Protein 4ES7 (pdb70)

Foldseek 3Di:
DQAAAPPDDPVLQFAKKKWFKKFKPPPVCLVCVQVFAIKMWGWDQDPDNQKIKIWIWGDDDHDIDIDIAIWGHDPDPQKTWGADPVQRKIKIKGFRDDPSQFKTKIKIWMDHPPDDIMIMITIITPDNDDDVVVVVVSLVVCVVVPTDSSRMDGHHDPDYDDPPDD

Sequence (166 aa):
NIQVQENFNISRIYGKWYNLAIGSTCPWLKKIMDRMTVSTLVLGEGATEAEISMTSTRWRKGVCEETSGAYEKTDTDGKFLYHKSKWNITMESYVVHTNYDEYAIFLTKKFSRHHGPTITAKLYGRAPQLRETLLQDFRVVAQGVGIPEDSIFTMADRGECVPGEQ

Secondary structure (DSSP, 8-state):
---PPTT--GGGS-EEEEEEEEEE--HHHHHHGGG-B-EEEEEEE-SSTTEEEEEEEEEETTEEEEEEEEEEE-SSTTEEEEEETTTTEEEEEEEEEE-SSSEEEEEEEEEESSS--EEEEEEEESSS---HHHHHHHHHHHHTTT--GGGEEEPBP-----TT--

CATH classification: 2.40.128.20

Organism: Homo sapiens (NCBI:txid9606)

Radius of gyration: 15.22 Å; Cα contacts (8 Å, |Δi|>4): 361; chains: 1; bounding box: 39×36×42 Å

GO terms:
  GO:0004867 serine-type endopeptidase inhibitor activity (F, IDA)
  GO:0035374 chondroitin sulfate binding (F, IDA)
  GO:0005515 protein binding (F, IPI)
  GO:0099617 matrix side of mitochondrial inner membrane (C, IDA)
  GO:0098633 collagen fibril binding (F, IDA)
  GO:0016209 antioxidant activity (F, IDA)
  GO:0034614 cellular response to reactive oxygen species (P, IDA)
  GO:0005576 extracellular region (C, IDA)
  GO:0016653 oxidoreductase activity, acting on NAD(P)H, heme protein as acceptor (F, IDA)
  GO:0042803 protein homodimerization activity (F, IDA)
  GO:0020027 hemoglobin metabolic process (P, IDA)
  GO:1903606 cytochrome c metabolic process (P, IDA)
  GO:0098869 cellular oxidant detoxification (P, IDA)
  GO:0019862 IgA binding (F, IDA)
  GO:0031965 nuclear membrane (C, EXP)
  GO:0005576 extracellular region (C, EXP)
  GO:0005783 endoplasmic reticulum (C, EXP)
  GO:0005886 plasma membrane (C, EXP)
  GO:0005576 extracellular region (C, TAS)
  GO:0031012 extracellular matrix (C, HDA)

B-factor: mean 40.31, std 14.82, range [15.56, 93.44]

Nearest PDB structures (foldseek):
  4es7-assembly1_A  TM=1.006E+00  e=1.007E-31  Homo sapiens
  3qkg-assembly1_A  TM=9.785E-01  e=3.125E-27  Homo sapiens
  4os3-assembly1_A  TM=9.439E-01  e=3.891E-15  Homo sapiens
  4os8-assembly1_A  TM=9.369E-01  e=9.721E-15  Homo sapiens
  4os0-assembly1_A  TM=9.470E-01  e=1.958E-14  Homo sapiens

Solvent-accessible surface area: 9599 Å² total; per-residue (Å²): 196,48,94,50,44,152,144,22,64,28,76,113,0,56,31,83,0,34,3,9,3,0,0,0,36,14,82,154,37,83,156,41,10,85,196,15,25,6,8,5,12,59,3,24,153,18,100,78,168,60,44,0,38,27,36,36,11,67,98,123,186,66,87,32,74,96,86,73,18,52,30,86,70,40,134,42,93,0,41,4,58,29,99,73,80,196,187,87,22,34,38,34,7,28,0,1,58,7,60,22,109,45,35,0,2,14,2,28,58,58,80,23,172,153,85,49,75,9,13,16,0,65,0,16,0,66,38,46,126,28,136,107,83,8,38,76,65,2,73,90,27,0,67,72,38,53,3,54,111,130,5,34,62,81,12,45,75,164,37,80,4,84,63,82,116,222

Structure (mmCIF, N/CA/C/O backbone):
data_4ES7
#
_entry.id   4ES7
#
_cell.length_a   36.437
_cell.length_b   36.437
_cell.length_c   112.667
_cell.angle_alpha   90.00
_cell.angle_beta   90.00
_cell.angle_gamma   90.00
#
_symmetry.space_group_name_H-M   'P 43'
#
loop_
_entity.id
_entity.type
_entity.pdbx_description
1 polymer 'Protein AMBP'
2 non-polymer DI(HYDROXYETHYL)ETHER
3 water water
#
loop_
_atom_site.group_PDB
_atom_site.id
_atom_site.type_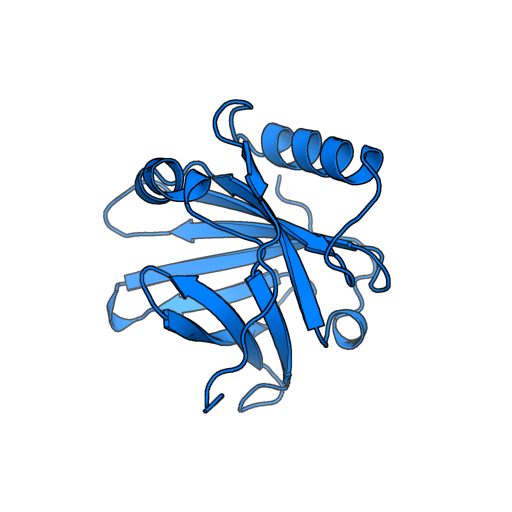symbol
_atom_site.label_atom_id
_atom_site.label_alt_id
_atom_site.label_comp_id
_atom_site.label_asym_id
_atom_site.label_entity_id
_atom_site.label_seq_id
_atom_site.pdbx_PDB_ins_code
_atom_site.Cartn_x
_atom_site.Cartn_y
_atom_site.Cartn_z
_atom_site.occupancy
_atom_site.B_iso_or_equiv
_atom_site.auth_seq_id
_atom_site.auth_comp_id
_atom_site.auth_asym_id
_atom_site.auth_atom_id
_atom_site.pdbx_PDB_model_num
ATOM 1 N N . ASN A 1 36 ? 22.051 -9.740 -26.702 1.00 72.98 2 ASN A N 1
ATOM 2 C CA . ASN A 1 36 ? 22.805 -10.926 -26.304 1.00 74.68 2 ASN A CA 1
ATOM 3 C C . ASN A 1 36 ? 22.733 -11.230 -24.801 1.00 74.19 2 ASN A C 1
ATOM 4 O O . ASN A 1 36 ? 23.730 -11.667 -24.219 1.00 73.19 2 ASN A O 1
ATOM 9 N N . ILE A 1 37 ? 21.572 -11.011 -24.179 1.00 70.40 3 ILE A N 1
ATOM 10 C CA . ILE A 1 37 ? 21.431 -11.194 -22.723 1.00 66.51 3 ILE A CA 1
ATOM 11 C C . ILE A 1 37 ? 21.802 -12.607 -22.267 1.00 68.67 3 ILE A C 1
ATOM 12 O O . ILE A 1 37 ? 21.238 -13.596 -22.740 1.00 69.42 3 ILE A O 1
ATOM 17 N N . GLN A 1 38 ? 22.742 -12.676 -21.327 1.00 66.48 4 GLN A N 1
ATOM 18 C CA . GLN A 1 38 ? 23.436 -13.915 -20.983 1.00 62.30 4 GLN A CA 1
ATOM 19 C C . GLN A 1 38 ? 23.120 -14.450 -19.574 1.00 53.03 4 GLN A C 1
ATOM 20 O O . GLN A 1 38 ? 23.501 -13.852 -18.572 1.00 48.74 4 GLN A O 1
ATOM 26 N N . VAL A 1 39 ? 22.422 -15.579 -19.497 1.00 56.27 5 VAL A N 1
ATOM 27 C CA . VAL A 1 39 ? 22.182 -16.212 -18.202 1.00 58.10 5 VAL A CA 1
ATOM 28 C C . VAL A 1 39 ? 23.519 -16.658 -17.631 1.00 58.41 5 VAL A C 1
ATOM 29 O O . VAL A 1 39 ? 24.381 -17.126 -18.371 1.00 59.24 5 VAL A O 1
ATOM 33 N N . GLN A 1 40 ? 23.710 -16.498 -16.324 1.00 54.63 6 GLN A N 1
ATOM 34 C CA . GLN A 1 40 ? 24.989 -16.865 -15.731 1.00 60.75 6 GLN A CA 1
ATOM 35 C C . GLN A 1 40 ? 25.196 -18.374 -15.758 1.00 57.32 6 GLN A C 1
ATOM 36 O O . GLN A 1 40 ? 24.281 -19.141 -15.463 1.00 52.86 6 GLN A O 1
ATOM 42 N N . GLU A 1 41 ? 26.406 -18.793 -16.110 1.00 66.29 7 GLU A N 1
ATOM 43 C CA . GLU A 1 41 ? 26.702 -20.213 -16.250 1.00 68.70 7 GLU A CA 1
ATOM 44 C C . GLU A 1 41 ? 26.707 -20.941 -14.909 1.00 68.12 7 GLU A C 1
ATOM 45 O O . GLU A 1 41 ? 27.032 -20.357 -13.869 1.00 62.70 7 GLU A O 1
ATOM 51 N N . ASN A 1 42 ? 26.341 -22.220 -14.954 1.00 72.47 8 ASN A N 1
ATOM 52 C CA . ASN A 1 42 ? 26.266 -23.066 -13.768 1.00 73.76 8 ASN A CA 1
ATOM 53 C C . ASN A 1 42 ? 25.402 -22.438 -12.681 1.00 68.87 8 ASN A C 1
ATOM 54 O O . ASN A 1 42 ? 25.743 -22.493 -11.495 1.00 63.77 8 ASN A O 1
ATOM 59 N N . PHE A 1 43 ? 24.291 -21.828 -13.090 1.00 65.67 9 PHE A N 1
ATOM 60 C CA . PHE A 1 43 ? 23.417 -21.145 -12.140 1.00 61.47 9 PHE A CA 1
ATOM 61 C C . PHE A 1 43 ? 22.692 -22.115 -11.208 1.00 60.14 9 PHE A C 1
ATOM 62 O O . PHE A 1 43 ? 22.014 -23.048 -11.650 1.00 62.03 9 PHE A O 1
ATOM 70 N N . ASN A 1 44 ? 22.850 -21.882 -9.912 1.00 58.23 10 ASN A N 1
ATOM 71 C CA . ASN A 1 44 ? 22.213 -22.703 -8.894 1.00 54.78 10 ASN A CA 1
ATOM 72 C C . ASN A 1 44 ? 21.069 -21.934 -8.243 1.00 48.21 10 ASN A C 1
ATOM 73 O O . ASN A 1 44 ? 21.273 -21.194 -7.281 1.00 40.45 10 ASN A O 1
ATOM 78 N N . ILE A 1 45 ? 19.864 -22.112 -8.769 1.00 53.91 11 ILE A N 1
ATOM 79 C CA . ILE A 1 45 ? 18.712 -21.357 -8.291 1.00 56.67 11 ILE A CA 1
ATOM 80 C C . ILE A 1 45 ? 18.431 -21.543 -6.799 1.00 58.94 11 ILE A C 1
ATOM 81 O O . ILE A 1 45 ? 17.982 -20.611 -6.128 1.00 60.51 11 ILE A O 1
ATOM 86 N N . SER A 1 46 ? 18.731 -22.725 -6.265 1.00 62.39 12 SER A N 1
ATOM 87 C CA . SER A 1 46 ? 18.505 -22.972 -4.839 1.00 53.87 12 SER A CA 1
ATOM 88 C C . SER A 1 46 ? 19.377 -22.080 -3.948 1.00 47.28 12 SER A C 1
ATOM 89 O O . SER A 1 46 ? 19.090 -21.891 -2.761 1.00 59.52 12 SER A O 1
ATOM 92 N N . ARG A 1 47 ? 20.434 -21.520 -4.526 1.00 34.80 13 ARG A N 1
ATOM 93 C CA . ARG A 1 47 ? 21.345 -20.659 -3.783 1.00 38.43 13 ARG A CA 1
ATOM 94 C C . ARG A 1 47 ? 20.982 -19.178 -3.909 1.00 41.24 13 ARG A C 1
ATOM 95 O O . ARG A 1 47 ? 21.628 -18.313 -3.310 1.00 34.84 13 ARG A O 1
ATOM 103 N N . ILE A 1 48 ? 19.955 -18.879 -4.692 1.00 39.20 14 ILE A N 1
ATOM 104 C CA . ILE A 1 48 ? 19.591 -17.485 -4.924 1.00 39.86 14 ILE A CA 1
ATOM 105 C C . ILE A 1 48 ? 18.478 -17.049 -3.976 1.00 39.38 14 ILE A C 1
ATOM 106 O O . ILE A 1 48 ? 18.150 -15.867 -3.879 1.00 39.22 14 ILE A O 1
ATOM 111 N N . TYR A 1 49 ? 17.909 -18.014 -3.258 1.00 35.94 15 TYR A N 1
ATOM 112 C CA . TYR A 1 49 ? 16.803 -17.735 -2.351 1.00 35.99 15 TYR A CA 1
ATOM 113 C C . TYR A 1 49 ? 17.225 -16.916 -1.136 1.00 35.63 15 TYR A C 1
ATOM 114 O O . TYR A 1 49 ? 18.413 -16.707 -0.875 1.00 35.30 15 TYR A O 1
ATOM 123 N N . GLY A 1 50 ? 16.241 -16.466 -0.375 1.00 31.90 16 GLY A N 1
ATOM 124 C CA . GLY A 1 50 ? 16.529 -15.671 0.798 1.00 35.75 16 GLY A CA 1
ATOM 125 C C . GLY A 1 50 ? 16.450 -14.183 0.525 1.00 35.59 16 GLY A C 1
ATOM 126 O O . GLY A 1 50 ? 15.889 -13.745 -0.493 1.00 32.56 16 GLY A O 1
ATOM 127 N N . LYS A 1 51 ? 17.044 -13.412 1.431 1.00 29.91 17 LYS A N 1
ATOM 128 C CA . LYS A 1 51 ? 16.870 -11.964 1.466 1.00 31.09 17 LYS A CA 1
ATOM 129 C C . LYS A 1 51 ? 17.982 -11.193 0.757 1.00 29.22 17 LYS A C 1
ATOM 130 O O . LYS A 1 51 ? 19.165 -11.493 0.905 1.00 33.27 17 LYS A O 1
ATOM 136 N N . TRP A 1 52 ? 17.577 -10.188 -0.010 1.00 25.24 18 TRP A N 1
ATOM 137 C CA . TRP A 1 52 ? 18.475 -9.365 -0.807 1.00 21.60 18 TRP A CA 1
ATOM 138 C C . TRP A 1 52 ? 18.065 -7.910 -0.617 1.00 25.94 18 TRP A C 1
ATOM 139 O 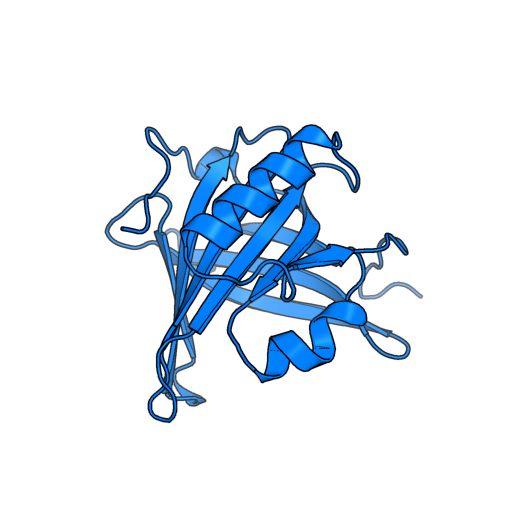O . TRP A 1 52 ? 16.905 -7.625 -0.327 1.00 23.45 18 TRP A O 1
ATOM 150 N N . TYR A 1 53 ? 19.003 -6.992 -0.811 1.00 23.47 19 TYR A N 1
ATOM 151 C CA . TYR A 1 53 ? 18.735 -5.560 -0.738 1.00 25.26 19 TYR A CA 1
ATOM 152 C C . TYR A 1 53 ? 19.034 -4.956 -2.087 1.00 24.44 19 TYR A C 1
ATOM 153 O O . TYR A 1 53 ? 20.127 -5.158 -2.619 1.00 22.07 19 TYR A O 1
ATOM 162 N N . ASN A 1 54 ? 18.094 -4.191 -2.631 1.00 22.08 20 ASN A N 1
ATOM 163 C CA . ASN A 1 54 ? 18.305 -3.529 -3.923 1.00 22.08 20 ASN A CA 1
ATOM 164 C C . ASN A 1 54 ? 19.067 -2.237 -3.696 1.00 24.66 20 ASN A C 1
ATOM 165 O O . ASN A 1 54 ? 18.578 -1.314 -3.032 1.00 24.69 20 ASN A O 1
ATOM 170 N N . LEU A 1 55 ? 20.263 -2.170 -4.267 1.00 23.46 21 LEU A N 1
ATOM 171 C CA . LEU A 1 55 ? 21.213 -1.092 -3.976 1.00 20.51 21 LEU A CA 1
ATOM 172 C C . LEU A 1 55 ? 21.423 -0.166 -5.152 1.00 20.60 21 LEU A C 1
ATOM 173 O O . LEU A 1 55 ? 21.910 0.961 -4.991 1.00 26.48 21 LEU A O 1
ATOM 178 N N . ALA A 1 56 ? 21.105 -0.649 -6.349 1.00 17.63 22 ALA A N 1
ATOM 179 C CA . ALA A 1 56 ? 21.212 0.193 -7.539 1.00 16.14 22 ALA A CA 1
ATOM 180 C C . ALA A 1 56 ? 20.249 -0.278 -8.619 1.00 21.92 22 ALA A C 1
ATOM 181 O O . ALA A 1 56 ? 19.852 -1.437 -8.644 1.00 22.89 22 ALA A O 1
ATOM 183 N N . ILE A 1 57 ? 19.891 0.625 -9.521 1.00 20.00 23 ILE A N 1
ATOM 184 C CA . ILE A 1 57 ? 18.951 0.284 -10.581 1.00 15.56 23 ILE A CA 1
ATOM 185 C C . ILE A 1 57 ? 19.269 1.130 -11.802 1.00 23.47 23 ILE A C 1
ATOM 186 O O . ILE A 1 57 ? 19.830 2.209 -11.680 1.00 29.57 23 ILE A O 1
ATOM 191 N N . GLY A 1 58 ? 18.954 0.628 -12.986 1.00 21.34 24 GLY A N 1
ATOM 192 C CA . GLY A 1 58 ? 18.956 1.464 -14.169 1.00 21.40 24 GLY A CA 1
ATOM 193 C C . GLY A 1 58 ? 17.859 0.969 -15.092 1.00 25.40 24 GLY A C 1
ATOM 194 O O . GLY A 1 58 ? 17.431 -0.181 -14.982 1.00 23.19 24 GLY A O 1
ATOM 195 N N . SER A 1 59 ? 17.396 1.810 -16.008 1.00 22.16 25 SER A N 1
ATOM 196 C CA . SER A 1 59 ? 16.309 1.363 -16.862 1.00 23.30 25 SER A CA 1
ATOM 197 C C . SER A 1 59 ? 16.166 2.220 -18.093 1.00 26.46 25 SER A C 1
ATOM 198 O O . SER A 1 59 ? 16.553 3.404 -18.096 1.00 22.21 25 SER A O 1
ATOM 201 N N . THR A 1 60 ? 15.607 1.614 -19.143 1.00 27.57 26 THR A N 1
ATOM 202 C CA . THR A 1 60 ? 15.177 2.366 -20.316 1.00 22.79 26 THR A CA 1
ATOM 203 C C . THR A 1 60 ? 13.669 2.615 -20.279 1.00 26.66 26 THR A C 1
ATOM 204 O O . THR A 1 60 ? 13.121 3.213 -21.203 1.00 28.38 26 THR A O 1
ATOM 208 N N . CYS A 1 61 ? 12.989 2.164 -19.225 1.00 21.74 27 CYS A N 1
ATOM 209 C CA . CYS A 1 61 ? 11.539 2.431 -19.106 1.00 17.07 27 CYS A CA 1
ATOM 210 C C . CYS A 1 61 ? 11.320 3.885 -18.710 1.00 28.70 27 CYS A C 1
ATOM 211 O O . CYS A 1 61 ? 11.797 4.316 -17.653 1.00 30.59 27 CYS A O 1
ATOM 214 N N . PRO A 1 62 ? 10.628 4.660 -19.570 1.00 38.30 28 PRO A N 1
ATOM 215 C CA . PRO A 1 62 ? 10.440 6.113 -19.376 1.00 38.72 28 PRO A CA 1
ATOM 216 C C . PRO A 1 62 ? 9.932 6.487 -17.971 1.00 36.62 28 PRO A C 1
ATOM 217 O O . PRO A 1 62 ? 10.444 7.424 -17.309 1.00 34.18 28 PRO A O 1
ATOM 221 N N . TRP A 1 63 ? 8.940 5.730 -17.509 1.00 32.60 29 TRP A N 1
ATOM 222 C CA . TRP A 1 63 ? 8.354 5.957 -16.193 1.00 28.61 29 TRP A CA 1
ATOM 223 C C . TRP A 1 63 ? 9.375 5.725 -15.081 1.00 30.84 29 TRP A C 1
ATOM 224 O O . TRP A 1 63 ? 9.600 6.586 -14.204 1.00 33.80 29 TRP A O 1
ATOM 235 N N . LEU A 1 64 ? 10.001 4.555 -15.128 1.00 34.91 30 LEU A N 1
ATOM 236 C CA . LEU A 1 64 ? 11.048 4.211 -14.178 1.00 30.62 30 LEU A CA 1
ATOM 237 C C . LEU A 1 64 ? 12.124 5.274 -14.174 1.00 28.38 30 LEU A C 1
ATOM 238 O O . LEU A 1 64 ? 12.622 5.650 -13.111 1.00 36.92 30 LEU A O 1
ATOM 243 N N . LYS A 1 65 ? 12.476 5.764 -15.361 1.00 26.89 31 LYS A N 1
ATOM 244 C CA . LYS A 1 65 ? 13.466 6.830 -15.481 1.00 38.08 31 LYS A CA 1
ATOM 245 C C . LYS A 1 65 ? 13.033 8.020 -14.646 1.00 42.63 31 LYS A C 1
ATOM 246 O O . LYS A 1 65 ? 13.857 8.671 -13.997 1.00 43.46 31 LYS A O 1
ATOM 252 N N . LYS A 1 66 ? 11.737 8.313 -14.670 1.00 32.49 32 LYS A N 1
ATOM 253 C CA . LYS A 1 66 ? 11.261 9.474 -13.914 1.00 36.20 32 LYS A CA 1
ATOM 254 C C . LYS A 1 66 ? 11.168 9.268 -12.400 1.00 37.03 32 LYS A C 1
ATOM 255 O O . LYS A 1 66 ? 11.215 10.239 -11.649 1.00 34.97 32 LYS A O 1
ATOM 261 N N . ILE A 1 67 ? 11.020 8.029 -11.935 1.00 27.68 33 ILE A N 1
ATOM 262 C CA . ILE A 1 67 ? 10.878 7.850 -10.477 1.00 29.67 33 ILE A CA 1
ATOM 263 C C . ILE A 1 67 ? 12.059 7.239 -9.749 1.00 34.83 33 ILE A C 1
ATOM 264 O O . ILE A 1 67 ? 12.055 7.192 -8.519 1.00 38.58 33 ILE A O 1
ATOM 269 N N . MET A 1 68 ? 13.061 6.778 -10.494 1.00 33.37 34 MET A N 1
ATOM 270 C CA . MET A 1 68 ? 14.161 6.008 -9.917 1.00 36.68 34 MET A CA 1
ATOM 271 C C . MET A 1 68 ? 14.862 6.729 -8.766 1.00 35.30 34 MET A C 1
ATOM 272 O O . MET A 1 68 ? 15.309 6.104 -7.808 1.00 33.17 34 MET A O 1
ATOM 277 N N . ASP A 1 69 ? 14.947 8.048 -8.865 1.00 34.49 35 ASP A N 1
ATOM 278 C CA . ASP A 1 69 ? 15.649 8.853 -7.872 1.00 38.46 35 ASP A CA 1
ATOM 279 C C . ASP A 1 69 ? 14.931 8.907 -6.522 1.00 38.88 35 ASP A C 1
ATOM 280 O O . ASP A 1 69 ? 15.499 9.350 -5.526 1.00 43.39 35 ASP A O 1
ATOM 285 N N . ARG A 1 70 ? 13.681 8.465 -6.493 1.00 39.01 36 ARG A N 1
ATOM 286 C CA . ARG A 1 70 ? 12.911 8.439 -5.257 1.00 43.15 36 ARG A CA 1
ATOM 287 C C . ARG A 1 70 ? 13.081 7.111 -4.549 1.00 43.69 36 ARG A C 1
ATOM 288 O O . ARG A 1 70 ? 12.698 6.963 -3.394 1.00 44.76 36 ARG A O 1
ATOM 296 N N . MET A 1 71 ? 13.638 6.133 -5.246 1.00 40.51 37 MET A N 1
ATOM 297 C CA . MET A 1 71 ? 13.743 4.802 -4.670 1.00 42.35 37 MET A CA 1
ATOM 298 C C . MET A 1 71 ? 14.862 4.756 -3.635 1.00 36.51 37 MET A C 1
ATOM 299 O O . MET A 1 71 ? 15.941 5.318 -3.836 1.00 35.28 37 MET A O 1
ATOM 304 N N . THR A 1 72 ? 14.589 4.100 -2.514 1.00 32.38 38 THR A N 1
ATOM 305 C CA . THR A 1 72 ? 15.602 3.900 -1.488 1.00 26.86 38 THR A CA 1
ATOM 306 C C . THR A 1 72 ? 15.832 2.402 -1.415 1.00 26.69 38 THR A C 1
ATOM 307 O O . THR A 1 72 ? 15.078 1.644 -2.031 1.00 23.78 38 THR A O 1
ATOM 311 N N . VAL A 1 73 ? 16.881 1.979 -0.707 1.00 23.53 39 VAL A N 1
ATOM 312 C CA . VAL A 1 73 ? 17.223 0.564 -0.639 1.00 24.82 39 VAL A CA 1
ATOM 313 C C . VAL A 1 73 ? 15.987 -0.184 -0.159 1.00 30.35 39 VAL A C 1
AT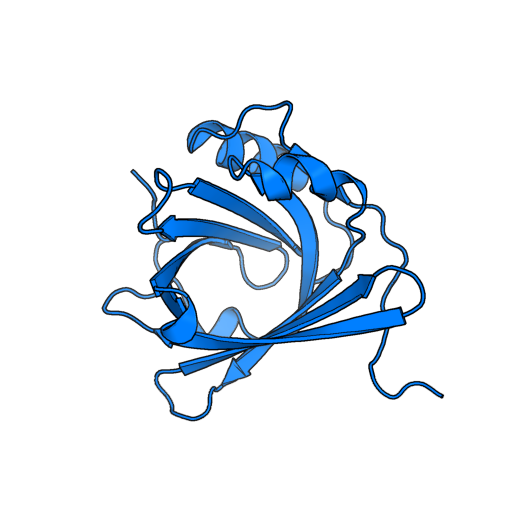OM 314 O O . VAL A 1 73 ? 15.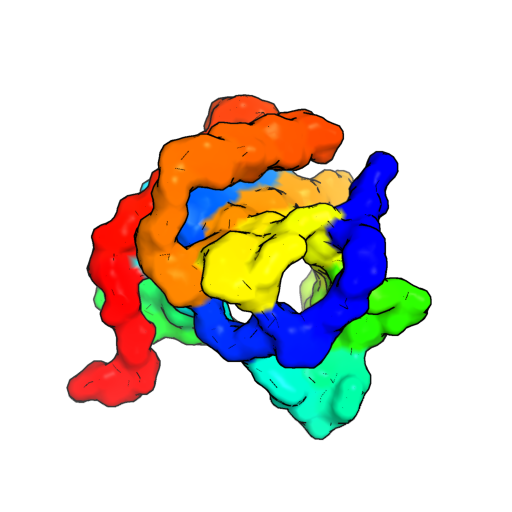386 0.164 0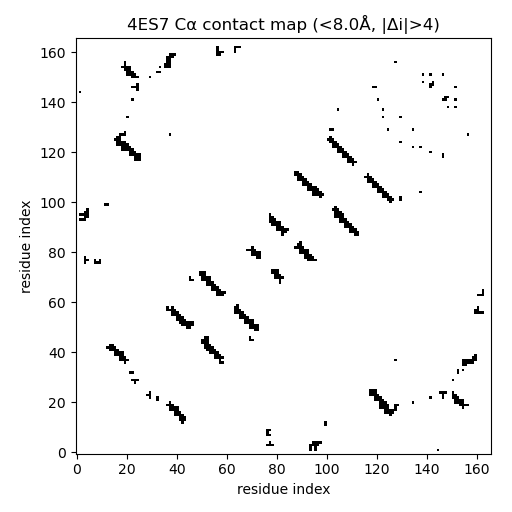.864 1.00 24.66 39 VAL A O 1
ATOM 318 N N . SER A 1 74 ? 15.587 -1.177 -0.940 1.00 25.51 40 SER A N 1
ATOM 319 C CA . SER A 1 74 ? 14.389 -1.945 -0.661 1.00 25.81 40 SER A CA 1
ATOM 320 C C . SER A 1 74 ? 14.809 -3.378 -0.412 1.00 30.78 40 SER A C 1
ATOM 321 O O . SER A 1 74 ? 15.936 -3.787 -0.751 1.00 21.36 40 SER A O 1
ATOM 324 N N . THR A 1 75 ? 13.928 -4.152 0.207 1.00 24.45 41 THR A N 1
ATOM 325 C CA . THR A 1 75 ? 14.274 -5.541 0.464 1.00 30.85 41 THR A CA 1
ATOM 326 C C . THR A 1 75 ? 13.488 -6.457 -0.465 1.00 31.55 41 THR A C 1
ATOM 327 O O . THR A 1 75 ? 12.346 -6.182 -0.811 1.00 39.47 41 THR A O 1
ATOM 331 N N . LEU A 1 76 ? 14.122 -7.536 -0.891 1.00 24.63 42 LEU A N 1
ATOM 332 C CA . LEU A 1 76 ? 13.481 -8.534 -1.731 1.00 26.46 42 LEU A CA 1
ATOM 333 C C . LEU A 1 76 ? 13.710 -9.874 -1.056 1.00 31.50 42 LEU A C 1
ATOM 334 O O . LEU A 1 76 ? 14.795 -10.140 -0.551 1.00 31.27 42 LEU A O 1
ATOM 339 N N . VAL A 1 77 ? 12.684 -10.707 -1.007 1.00 29.38 43 VAL A N 1
ATOM 340 C CA . VAL A 1 77 ? 12.824 -12.048 -0.458 1.00 32.65 43 VAL A CA 1
ATOM 341 C C . VAL A 1 77 ? 12.313 -13.003 -1.523 1.00 34.40 43 VAL A C 1
ATOM 342 O O . VAL A 1 77 ? 11.194 -12.831 -2.028 1.00 31.92 43 VAL A O 1
ATOM 346 N N . LEU A 1 78 ? 13.150 -13.978 -1.888 1.00 27.35 44 LEU A N 1
ATOM 347 C CA . LEU A 1 78 ? 12.797 -15.006 -2.868 1.00 26.90 44 LEU A CA 1
ATOM 348 C C . LEU A 1 78 ? 12.551 -16.306 -2.131 1.00 35.29 44 LEU A C 1
ATOM 349 O O . LEU A 1 78 ? 13.345 -16.688 -1.273 1.00 30.65 44 LEU A O 1
ATOM 354 N N . GLY A 1 79 ? 11.472 -16.999 -2.467 1.00 38.94 45 GLY A N 1
ATOM 355 C CA . GLY A 1 79 ? 11.178 -18.247 -1.787 1.00 43.13 45 GLY A CA 1
ATOM 356 C C . GLY A 1 79 ? 10.453 -19.193 -2.713 1.00 39.21 45 GLY A C 1
ATOM 357 O O . GLY A 1 79 ? 10.246 -18.876 -3.877 1.00 31.71 45 GLY A O 1
ATOM 358 N N . GLU A 1 80 ? 10.055 -20.349 -2.199 1.00 43.62 46 GLU A N 1
ATOM 359 C CA . GLU A 1 80 ? 9.310 -21.306 -3.002 1.00 50.65 46 GLU A CA 1
ATOM 360 C C . GLU A 1 80 ? 7.925 -20.763 -3.286 1.00 45.01 46 GLU A C 1
ATOM 361 O O . GLU A 1 80 ? 7.295 -20.170 -2.410 1.00 43.63 46 GLU A O 1
ATOM 367 N N . GLY A 1 81 ? 7.445 -20.976 -4.507 1.00 39.00 47 GLY A N 1
ATOM 368 C CA . GLY A 1 81 ? 6.137 -20.478 -4.894 1.00 37.00 47 GLY A CA 1
ATOM 369 C C . GLY A 1 81 ? 4.999 -21.407 -4.524 1.00 44.07 47 GLY A C 1
ATOM 370 O O . GLY A 1 81 ? 5.193 -22.383 -3.796 1.00 45.23 47 GLY A O 1
ATOM 371 N N . ALA A 1 82 ? 3.813 -21.094 -5.041 1.00 50.67 48 ALA A N 1
ATOM 372 C CA . ALA A 1 82 ? 2.614 -21.900 -4.847 1.00 55.97 48 ALA A CA 1
ATOM 373 C C . ALA A 1 82 ? 2.855 -23.330 -5.306 1.00 53.86 48 ALA A C 1
ATOM 374 O O . ALA A 1 82 ? 2.478 -24.288 -4.629 1.00 54.26 48 ALA A O 1
ATOM 376 N N . THR A 1 83 ? 3.474 -23.464 -6.472 1.00 45.64 49 THR A N 1
ATOM 377 C CA . THR A 1 83 ? 3.920 -24.760 -6.947 1.00 47.45 49 THR A CA 1
ATOM 378 C C . THR A 1 83 ? 5.437 -24.782 -6.950 1.00 42.62 49 THR A C 1
ATOM 379 O O . THR A 1 83 ? 6.094 -23.755 -6.709 1.00 30.70 49 THR A O 1
ATOM 383 N N . GLU A 1 84 ? 5.988 -25.954 -7.246 1.00 37.52 50 GLU A N 1
ATOM 384 C CA . GLU A 1 84 ? 7.432 -26.145 -7.291 1.00 39.80 50 GLU A CA 1
ATOM 385 C C . GLU A 1 84 ? 8.075 -25.520 -8.528 1.00 31.52 50 GLU A C 1
ATOM 386 O O . GLU A 1 84 ? 9.297 -25.520 -8.667 1.00 32.54 50 GLU A O 1
ATOM 392 N N . ALA A 1 85 ? 7.256 -24.998 -9.436 1.00 35.30 51 ALA A N 1
ATOM 393 C CA . ALA A 1 85 ? 7.769 -24.379 -10.657 1.00 32.42 51 ALA A CA 1
ATOM 394 C C . ALA A 1 85 ? 7.623 -22.862 -10.583 1.00 33.58 51 ALA A C 1
ATOM 395 O O . ALA A 1 85 ? 7.921 -22.145 -11.546 1.00 35.71 51 ALA A O 1
ATOM 397 N N . GLU A 1 86 ? 7.156 -22.379 -9.437 1.00 29.64 52 GLU A N 1
ATOM 398 C CA . GLU A 1 86 ? 7.037 -20.938 -9.211 1.00 37.22 52 GLU A CA 1
ATOM 399 C C . GLU A 1 86 ? 8.030 -20.469 -8.170 1.00 34.93 52 GLU A C 1
ATOM 400 O O . GLU A 1 86 ? 8.439 -21.236 -7.303 1.00 32.97 52 GLU A O 1
ATOM 406 N N . ILE A 1 87 ? 8.422 -19.205 -8.277 1.00 31.90 53 ILE A N 1
ATOM 407 C CA . ILE A 1 87 ? 9.217 -18.541 -7.262 1.00 34.80 53 ILE A CA 1
ATOM 408 C C . ILE A 1 87 ? 8.405 -17.402 -6.690 1.00 31.85 53 ILE A C 1
ATOM 409 O O . ILE A 1 87 ? 7.913 -16.553 -7.430 1.00 32.37 53 ILE A O 1
ATOM 414 N N . SER A 1 88 ? 8.277 -17.379 -5.369 1.00 36.14 54 SER A N 1
ATOM 415 C CA . SER A 1 88 ? 7.595 -16.294 -4.693 1.00 39.69 54 SER A CA 1
ATOM 416 C C . SER A 1 88 ? 8.558 -15.125 -4.543 1.00 35.90 54 SER A C 1
ATOM 417 O O . SER A 1 88 ? 9.656 -15.299 -4.009 1.00 29.28 54 SER A O 1
ATOM 420 N N . MET A 1 89 ? 8.152 -13.954 -5.033 1.00 43.10 55 MET A N 1
ATOM 421 C CA . MET A 1 89 ? 8.934 -12.713 -4.911 1.00 39.37 55 MET A CA 1
ATOM 422 C C . MET A 1 89 ? 8.202 -11.729 -3.998 1.00 42.68 55 MET A C 1
ATOM 423 O O . MET A 1 89 ? 7.038 -11.405 -4.236 1.00 34.07 55 MET A O 1
ATOM 428 N N . THR A 1 90 ? 8.873 -11.253 -2.953 1.00 46.69 56 THR A N 1
ATOM 429 C CA . THR A 1 90 ? 8.272 -10.232 -2.095 1.00 40.43 56 THR A CA 1
ATOM 430 C C . THR A 1 90 ? 9.212 -9.039 -1.908 1.00 37.37 56 THR A C 1
ATOM 431 O O . THR A 1 90 ? 10.313 -9.191 -1.408 1.00 32.22 56 THR A O 1
ATOM 435 N N . SER A 1 91 ? 8.769 -7.852 -2.313 1.00 31.68 57 SER A N 1
ATOM 436 C CA . SER A 1 91 ? 9.576 -6.641 -2.219 1.00 31.42 57 SER A CA 1
ATOM 437 C C . SER A 1 91 ? 8.94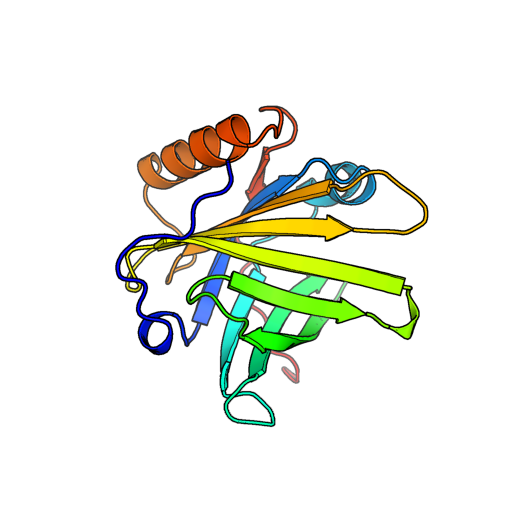5 -5.630 -1.269 1.00 33.22 57 SER A C 1
ATOM 438 O O . SER A 1 91 ? 7.750 -5.380 -1.319 1.00 27.29 57 SER A O 1
ATOM 441 N N . THR A 1 92 ? 9.766 -5.019 -0.434 1.00 22.07 58 THR A N 1
ATOM 442 C CA . THR A 1 92 ? 9.299 -4.120 0.605 1.00 28.18 58 THR A CA 1
ATOM 443 C C . THR A 1 92 ? 10.102 -2.828 0.520 1.00 36.36 58 THR A C 1
ATOM 444 O O . THR A 1 92 ? 11.346 -2.841 0.529 1.00 30.05 58 THR A O 1
ATOM 448 N N . ARG A 1 93 ? 9.401 -1.708 0.437 1.00 29.45 59 ARG A N 1
ATOM 449 C CA . ARG A 1 93 ? 10.098 -0.429 0.394 1.00 40.85 59 ARG A CA 1
ATOM 450 C C . ARG A 1 93 ? 9.265 0.690 0.979 1.00 43.80 59 ARG A C 1
ATOM 451 O O . ARG A 1 93 ? 8.047 0.592 1.051 1.00 44.11 59 ARG A O 1
ATOM 459 N N . TRP A 1 94 ? 9.925 1.753 1.415 1.00 50.72 60 TRP A N 1
ATOM 460 C CA . TRP A 1 94 ? 9.202 2.963 1.765 1.00 59.13 60 TRP A CA 1
ATOM 461 C C . TRP A 1 94 ? 8.688 3.602 0.490 1.00 65.38 60 TRP A C 1
ATOM 462 O O . TRP A 1 94 ? 9.427 3.747 -0.486 1.00 66.48 60 TRP A O 1
ATOM 473 N N . ARG A 1 95 ? 7.409 3.955 0.492 1.00 64.91 61 ARG A N 1
ATOM 474 C CA . ARG A 1 95 ? 6.849 4.783 -0.563 1.00 61.76 61 ARG A CA 1
ATOM 475 C C . ARG A 1 95 ? 5.864 5.728 0.097 1.00 58.45 61 ARG A C 1
ATOM 476 O O . ARG A 1 95 ? 5.020 5.304 0.905 1.00 53.65 61 ARG A O 1
ATOM 484 N N . LYS A 1 96 ? 6.005 7.011 -0.230 1.00 66.17 62 LYS A N 1
ATOM 485 C CA . LYS A 1 96 ? 5.304 8.084 0.468 1.00 66.94 62 LYS A CA 1
ATOM 486 C C . LYS A 1 96 ? 5.484 7.924 1.978 1.00 62.05 62 LYS A C 1
ATOM 487 O O . LYS A 1 96 ? 6.609 7.834 2.473 1.00 55.37 62 LYS A O 1
ATOM 493 N N . GLY A 1 97 ? 4.381 7.854 2.708 1.00 65.60 63 GLY A N 1
ATOM 494 C CA . GLY A 1 97 ? 4.462 7.691 4.145 1.00 68.08 63 GLY A CA 1
ATOM 495 C C . GLY A 1 97 ? 4.796 6.291 4.634 1.00 68.28 63 GLY A C 1
ATOM 496 O O . GLY A 1 97 ? 5.335 6.140 5.732 1.00 69.25 63 GLY A O 1
ATOM 497 N N . VAL A 1 98 ? 4.499 5.265 3.834 1.00 62.66 64 VAL A N 1
ATOM 498 C CA . VAL A 1 98 ? 4.387 3.915 4.407 1.00 54.11 64 VAL A CA 1
ATOM 499 C C . VAL A 1 98 ? 5.311 2.811 3.863 1.00 39.81 64 VAL A C 1
ATOM 500 O O . VAL A 1 98 ? 5.984 2.976 2.843 1.00 44.38 64 VAL A O 1
ATOM 504 N N . CYS A 1 99 ? 5.318 1.687 4.578 1.00 32.25 65 CYS A N 1
ATOM 505 C CA . CYS A 1 99 ? 6.005 0.464 4.152 1.00 35.62 65 CYS A CA 1
ATOM 506 C C . CYS A 1 99 ? 5.107 -0.287 3.176 1.00 28.16 65 CYS A C 1
ATOM 507 O O . CYS A 1 99 ? 4.088 -0.851 3.559 1.00 31.05 65 CYS A O 1
ATOM 510 N N . GLU A 1 100 ? 5.484 -0.252 1.909 1.00 26.67 66 GLU A N 1
ATOM 511 C CA . GLU A 1 100 ? 4.729 -0.873 0.836 1.00 39.10 66 GLU A CA 1
ATOM 512 C C . GLU A 1 100 ? 5.335 -2.217 0.468 1.00 38.17 66 GLU A C 1
ATOM 513 O O . GLU A 1 100 ? 6.532 -2.322 0.155 1.00 35.98 66 GLU A O 1
ATOM 519 N N . GLU A 1 101 ? 4.495 -3.242 0.495 1.00 32.39 67 GLU A N 1
ATOM 520 C CA . GLU A 1 101 ? 4.894 -4.562 0.038 1.00 32.92 67 GLU A CA 1
ATOM 521 C C . GLU A 1 101 ? 4.264 -4.893 -1.309 1.00 37.79 67 GLU A C 1
ATOM 522 O O . GLU A 1 101 ? 3.057 -4.747 -1.502 1.00 32.15 67 GLU 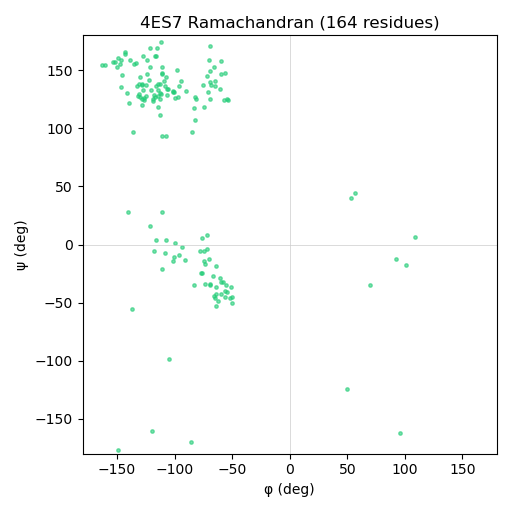A O 1
ATOM 528 N N . THR A 1 102 ? 5.102 -5.316 -2.246 1.00 35.88 68 THR A N 1
ATOM 529 C CA . THR A 1 102 ? 4.655 -5.811 -3.531 1.00 36.71 68 THR A CA 1
ATOM 530 C C . THR A 1 102 ? 5.000 -7.286 -3.560 1.00 34.15 68 THR A C 1
ATOM 531 O O . THR A 1 102 ? 6.064 -7.694 -3.111 1.00 37.06 68 THR A O 1
ATOM 535 N N . SER A 1 103 ? 4.096 -8.096 -4.075 1.00 33.12 69 SER A N 1
ATOM 536 C CA . SER A 1 103 ? 4.289 -9.531 -4.067 1.00 39.13 69 SER A CA 1
ATOM 537 C C . SER A 1 103 ? 3.958 -10.019 -5.462 1.00 37.52 69 SER A C 1
ATOM 538 O O . SER A 1 103 ? 2.982 -9.564 -6.052 1.00 34.28 69 SER A O 1
ATOM 541 N N . GLY A 1 104 ? 4.774 -10.921 -5.998 1.00 33.38 70 GLY A N 1
ATOM 542 C CA . GLY A 1 104 ? 4.457 -11.573 -7.256 1.00 34.69 70 GLY A CA 1
ATOM 543 C C . GLY A 1 104 ? 4.887 -13.033 -7.287 1.00 39.63 70 GLY A C 1
ATOM 544 O O . GLY A 1 104 ? 5.662 -13.484 -6.439 1.00 38.98 70 GLY A O 1
ATOM 545 N N . ALA A 1 105 ? 4.368 -13.770 -8.265 1.00 42.96 71 ALA A N 1
ATOM 546 C CA . ALA A 1 105 ? 4.796 -15.139 -8.525 1.00 43.28 71 ALA A CA 1
ATOM 547 C C . ALA A 1 105 ? 5.480 -15.197 -9.882 1.00 39.45 71 ALA A C 1
ATOM 548 O O . ALA A 1 105 ? 4.872 -14.893 -10.909 1.00 45.18 71 ALA A O 1
ATOM 550 N N . TYR A 1 106 ? 6.750 -15.579 -9.885 1.00 29.99 72 TYR A N 1
ATOM 551 C CA . TYR A 1 106 ? 7.487 -15.712 -11.137 1.00 28.14 72 TYR A CA 1
ATOM 552 C C . TYR A 1 106 ? 7.490 -17.177 -11.540 1.00 30.48 72 TYR A C 1
ATOM 553 O O . TYR A 1 106 ? 7.421 -18.059 -10.695 1.00 29.51 72 TYR A O 1
ATOM 562 N N . GLU A 1 107 ? 7.545 -17.443 -12.835 1.00 28.56 73 GLU A N 1
ATOM 563 C CA . GLU A 1 107 ? 7.553 -18.820 -13.292 1.00 30.03 73 GLU A CA 1
ATOM 564 C C . GLU A 1 107 ? 8.942 -19.180 -13.772 1.00 34.47 73 GLU A C 1
ATOM 565 O O . GLU A 1 107 ? 9.586 -18.402 -14.478 1.00 31.28 73 GLU A O 1
ATOM 571 N N . LYS A 1 108 ? 9.423 -20.345 -13.353 1.00 33.17 74 LYS A N 1
ATOM 572 C CA . LYS A 1 108 ? 10.646 -20.883 -13.925 1.00 37.17 74 LYS A CA 1
ATOM 573 C C . LYS A 1 108 ? 10.359 -21.194 -15.382 1.00 35.00 74 LYS A C 1
ATOM 574 O O . LYS A 1 108 ? 9.212 -21.442 -15.748 1.00 35.28 74 LYS A O 1
ATOM 580 N N . THR A 1 109 ? 11.387 -21.153 -16.219 1.00 36.68 75 THR A N 1
ATOM 581 C CA . THR A 1 109 ? 11.212 -21.440 -17.638 1.00 41.02 75 THR A CA 1
ATOM 582 C C . THR A 1 109 ? 12.060 -22.630 -18.051 1.00 47.86 75 THR A C 1
ATOM 583 O O . THR A 1 109 ? 12.503 -23.411 -17.208 1.00 50.75 75 THR A O 1
ATOM 587 N N . ASP A 1 110 ? 12.295 -22.739 -19.356 1.00 56.88 76 ASP A N 1
ATOM 588 C CA . ASP A 1 110 ? 13.125 -23.795 -19.933 1.00 66.73 76 ASP A CA 1
ATOM 589 C C . ASP A 1 110 ? 14.616 -23.530 -19.717 1.00 61.46 76 ASP A C 1
ATOM 590 O O . ASP A 1 110 ? 15.464 -24.267 -20.224 1.00 64.92 76 ASP A O 1
ATOM 595 N N . THR A 1 111 ? 14.922 -22.476 -18.965 1.00 51.03 77 THR A N 1
ATOM 596 C CA . THR A 1 111 ? 16.297 -22.039 -18.747 1.00 51.46 77 THR A CA 1
ATOM 597 C C . THR A 1 111 ? 16.506 -21.620 -17.300 1.00 51.16 77 THR A C 1
ATOM 598 O O . THR A 1 111 ? 15.814 -20.729 -16.797 1.00 49.22 77 THR A O 1
ATOM 602 N N . ASP A 1 112 ? 17.452 -22.264 -16.621 1.00 45.75 78 ASP A N 1
ATOM 603 C CA . ASP A 1 112 ? 17.772 -21.867 -15.256 1.00 50.13 78 ASP A CA 1
ATOM 604 C C . ASP A 1 112 ? 18.354 -20.459 -15.265 1.00 36.12 78 ASP A C 1
ATOM 605 O O . ASP A 1 112 ? 19.175 -20.116 -16.112 1.00 39.13 78 ASP A O 1
ATOM 610 N N . GLY A 1 113 ? 17.910 -19.640 -14.329 1.00 39.30 79 GLY A N 1
ATOM 611 C CA . GLY A 1 113 ? 18.340 -18.261 -14.310 1.00 40.25 79 GLY A CA 1
ATOM 612 C C . GLY A 1 113 ? 17.422 -17.320 -15.071 1.00 39.44 79 GLY A C 1
ATOM 613 O O . GLY A 1 113 ? 17.564 -16.108 -14.934 1.00 37.04 79 GLY A O 1
ATOM 614 N N . LYS A 1 114 ? 16.495 -17.860 -15.869 1.00 34.22 80 LYS A N 1
ATOM 615 C CA . LYS A 1 114 ? 15.498 -17.024 -16.552 1.00 31.08 80 LYS A CA 1
ATOM 616 C C . LYS A 1 114 ? 14.105 -17.287 -15.993 1.00 36.73 80 LYS A C 1
ATOM 617 O O . LYS A 1 114 ? 13.671 -18.444 -15.905 1.00 35.07 80 LYS A O 1
ATOM 623 N N . PHE A 1 115 ? 13.402 -16.217 -15.624 1.00 25.18 81 PHE A N 1
ATOM 624 C CA . PHE A 1 115 ? 12.103 -16.344 -14.959 1.00 24.83 81 PHE A CA 1
ATOM 625 C C . PHE A 1 115 ? 11.076 -15.469 -15.649 1.00 29.21 81 PHE A C 1
ATOM 626 O O . PHE A 1 115 ? 11.390 -14.373 -16.082 1.00 28.89 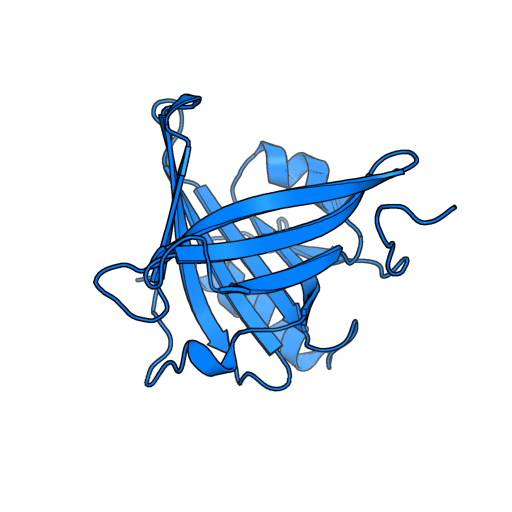81 PHE A O 1
ATOM 634 N N . LEU A 1 116 ? 9.843 -15.948 -15.717 1.00 20.91 82 LEU A N 1
ATOM 635 C CA . LEU A 1 116 ? 8.783 -15.242 -16.421 1.00 22.87 82 LEU A CA 1
ATOM 636 C C . LEU A 1 116 ? 7.793 -14.679 -15.427 1.00 26.95 82 LEU A C 1
ATOM 637 O O . LEU A 1 116 ? 7.455 -15.337 -14.434 1.00 26.70 82 LEU A O 1
ATOM 642 N N . TYR A 1 117 ? 7.320 -13.472 -15.702 1.00 25.83 83 TYR A N 1
ATOM 643 C CA . TYR A 1 117 ? 6.363 -12.784 -14.853 1.00 27.10 83 TYR A CA 1
ATOM 644 C C . TYR A 1 117 ? 5.294 -12.170 -15.761 1.00 31.55 83 TYR A C 1
ATOM 645 O O . TYR A 1 117 ? 5.489 -11.104 -16.339 1.00 24.32 83 TYR A O 1
ATOM 654 N N . HIS A 1 118 ? 4.177 -12.867 -15.910 1.00 29.38 84 HIS A N 1
ATOM 655 C CA . HIS A 1 118 ? 3.140 -12.438 -16.839 1.00 38.17 84 HIS A CA 1
ATOM 656 C C . HIS A 1 118 ? 2.023 -11.735 -16.070 1.00 36.68 84 HIS A C 1
ATOM 657 O O . HIS A 1 118 ? 1.550 -12.231 -15.048 1.00 36.44 84 HIS A O 1
ATOM 664 N N . LYS A 1 119 ? 1.627 -10.563 -16.551 1.00 28.86 85 LYS A N 1
ATOM 665 C CA . LYS A 1 119 ? 0.487 -9.828 -15.996 1.00 29.04 85 LYS A CA 1
ATOM 666 C C . LYS A 1 119 ? -0.610 -9.850 -17.037 1.00 29.74 85 LYS A C 1
ATOM 667 O O . LYS A 1 119 ? -0.653 -8.996 -17.948 1.00 30.02 85 LYS A O 1
ATOM 673 N N . SER A 1 120 ? -1.492 -10.837 -16.913 1.00 27.69 86 SER A N 1
ATOM 674 C CA . SER A 1 120 ? -2.474 -11.106 -17.948 1.00 33.59 86 SER A CA 1
ATOM 675 C C . SER A 1 120 ? -3.524 -10.004 -18.036 1.00 38.00 86 SER A C 1
ATOM 676 O O . SER A 1 120 ? -4.006 -9.696 -19.132 1.00 40.47 86 SER A O 1
ATOM 679 N N . LYS A 1 121 ? -3.873 -9.420 -16.887 1.00 32.16 87 LYS A N 1
ATOM 680 C CA . LYS A 1 121 ? -4.810 -8.293 -16.843 1.00 41.16 87 LYS A CA 1
ATOM 681 C C . LYS A 1 121 ? -4.276 -7.101 -17.629 1.00 40.18 87 LYS A C 1
ATOM 682 O O . LYS A 1 121 ? -5.044 -6.298 -18.153 1.00 32.70 87 LYS A O 1
ATOM 688 N N . TRP A 1 122 ? -2.952 -6.998 -17.702 1.00 34.61 88 TRP A N 1
ATOM 689 C CA . TRP A 1 122 ? -2.315 -5.866 -18.350 1.00 34.04 88 TRP A CA 1
ATOM 690 C C . TRP A 1 122 ? -1.826 -6.180 -19.764 1.00 31.86 88 TRP A C 1
ATOM 691 O O . TRP A 1 122 ? -1.459 -5.272 -20.500 1.00 31.81 88 TRP A O 1
ATOM 702 N N . ASN A 1 123 ? -1.828 -7.458 -20.140 1.00 36.39 89 ASN A N 1
ATOM 703 C CA . ASN A 1 123 ? -1.182 -7.898 -21.379 1.00 34.09 89 ASN A CA 1
ATOM 704 C C . ASN A 1 123 ? 0.286 -7.479 -21.329 1.00 31.05 89 ASN A C 1
ATOM 705 O O . ASN A 1 123 ? 0.814 -6.931 -22.290 1.00 28.38 89 ASN A O 1
ATOM 710 N N . ILE A 1 124 ? 0.936 -7.696 -20.191 1.00 27.70 90 ILE A N 1
ATOM 711 C CA . ILE A 1 124 ? 2.333 -7.325 -20.077 1.00 26.17 90 ILE A CA 1
ATOM 712 C C . ILE A 1 124 ? 3.083 -8.577 -19.716 1.00 28.11 90 ILE A C 1
ATOM 713 O O . ILE A 1 124 ? 2.570 -9.379 -18.960 1.00 24.44 90 ILE A O 1
ATOM 718 N N . THR A 1 125 ? 4.278 -8.768 -20.268 1.00 21.96 91 THR A N 1
ATOM 719 C CA . THR A 1 125 ? 5.140 -9.855 -19.822 1.00 22.41 91 THR A CA 1
ATOM 720 C C . THR A 1 125 ? 6.506 -9.315 -19.474 1.00 23.68 91 THR A C 1
ATOM 721 O O . THR A 1 125 ? 7.082 -8.533 -20.233 1.00 26.86 91 THR A O 1
ATOM 725 N N . MET A 1 126 ? 7.022 -9.730 -18.324 1.00 24.61 92 MET A N 1
ATOM 726 C CA . MET A 1 126 ? 8.377 -9.385 -17.934 1.00 29.61 92 MET A CA 1
ATOM 727 C C . MET A 1 126 ? 9.200 -10.662 -17.883 1.00 31.58 92 MET A C 1
ATOM 728 O O . MET A 1 126 ? 8.723 -11.697 -17.441 1.00 27.61 92 MET A O 1
ATOM 733 N N . GLU A 1 127 ? 10.426 -10.612 -18.381 1.00 28.47 93 GLU A N 1
ATOM 734 C CA . GLU A 1 127 ? 11.283 -11.778 -18.285 1.00 30.11 93 GLU A CA 1
ATOM 735 C C . GLU A 1 127 ? 12.603 -11.364 -17.690 1.00 28.14 93 GLU A C 1
ATOM 736 O O . GLU A 1 127 ? 13.249 -10.442 -18.191 1.00 23.34 93 GLU A O 1
ATOM 742 N N . SER A 1 128 ? 12.988 -12.049 -16.608 1.00 22.40 94 SER A N 1
ATOM 743 C CA . SER A 1 128 ? 14.145 -11.649 -15.805 1.00 20.99 94 SER A CA 1
ATOM 744 C C . SER A 1 128 ? 15.256 -12.649 -15.954 1.00 25.98 94 SER A C 1
ATOM 745 O O . SER A 1 128 ? 14.997 -13.838 -16.113 1.00 24.32 94 SER A O 1
ATOM 748 N N . TYR A 1 129 ? 16.492 -12.152 -15.882 1.00 25.62 95 TYR A N 1
ATOM 749 C CA . TYR A 1 129 ? 17.689 -12.944 -16.120 1.00 28.65 95 TYR A CA 1
ATOM 750 C C . TYR A 1 129 ? 18.671 -12.671 -14.987 1.00 30.70 95 TYR A C 1
ATOM 751 O O . TYR A 1 129 ? 18.959 -11.513 -14.711 1.00 24.80 95 TYR A O 1
ATOM 760 N N . VAL A 1 130 ? 19.180 -13.718 -14.338 1.00 28.94 96 VAL A N 1
ATOM 761 C CA . VAL A 1 130 ? 20.296 -13.566 -13.404 1.00 27.00 96 VAL A CA 1
ATOM 762 C C . VAL A 1 130 ? 21.604 -13.602 -14.186 1.00 29.95 96 VAL A C 1
ATOM 763 O O . VAL A 1 130 ? 22.118 -14.683 -14.508 1.00 31.08 96 VAL A O 1
ATOM 767 N N . VAL A 1 131 ? 22.136 -12.429 -14.513 1.00 26.52 97 VAL A N 1
ATOM 768 C CA . VAL A 1 131 ? 23.305 -12.365 -15.387 1.00 30.02 97 VAL A CA 1
ATOM 769 C C . VAL A 1 131 ? 24.616 -12.573 -14.641 1.00 30.26 97 VAL A C 1
ATOM 770 O O . VAL A 1 131 ? 25.543 -13.180 -15.175 1.00 30.21 97 VAL A O 1
ATOM 774 N N . HIS A 1 132 ? 24.699 -12.091 -13.402 1.00 24.88 98 HIS A N 1
ATOM 775 C CA . HIS A 1 132 ? 25.870 -12.379 -12.564 1.00 26.22 98 HIS A CA 1
ATOM 776 C C . HIS A 1 132 ? 25.464 -12.498 -11.096 1.00 26.94 98 HIS A C 1
ATOM 777 O O . HIS A 1 132 ? 24.685 -11.699 -10.618 1.00 25.83 98 HIS A O 1
ATOM 784 N N . THR A 1 133 ? 25.969 -13.504 -10.389 1.00 30.50 99 THR A N 1
ATOM 785 C CA . THR A 1 133 ? 25.791 -13.590 -8.937 1.00 26.11 99 THR A CA 1
ATOM 786 C C . THR A 1 133 ? 26.832 -14.526 -8.371 1.00 33.22 99 THR A C 1
ATOM 787 O O . THR A 1 133 ? 27.343 -15.390 -9.091 1.00 24.27 99 THR A O 1
ATOM 791 N N . ASN A 1 134 ? 27.170 -14.322 -7.097 1.00 29.60 100 ASN A N 1
ATOM 792 C CA . ASN A 1 134 ? 28.004 -15.261 -6.347 1.00 34.87 100 ASN A CA 1
ATOM 793 C C . ASN A 1 134 ? 27.242 -15.748 -5.128 1.00 35.85 100 ASN A C 1
ATOM 794 O O . ASN A 1 134 ? 27.829 -16.273 -4.177 1.00 34.43 100 ASN A O 1
ATOM 799 N N . TYR A 1 135 ? 25.931 -15.517 -5.166 1.00 28.19 101 TYR A N 1
ATOM 800 C CA . TYR A 1 135 ? 24.957 -16.116 -4.249 1.00 29.21 101 TYR A CA 1
ATOM 801 C C . TYR A 1 135 ? 25.048 -15.611 -2.812 1.00 38.09 101 TYR A C 1
ATOM 802 O O . TYR A 1 135 ? 24.028 -15.478 -2.136 1.00 40.16 101 TYR A O 1
ATOM 811 N N . ASP A 1 136 ? 26.269 -15.328 -2.367 1.00 33.45 102 ASP A N 1
ATOM 812 C CA . ASP A 1 136 ? 26.572 -15.064 -0.968 1.00 39.92 102 ASP A CA 1
ATOM 813 C C . ASP A 1 136 ? 26.723 -13.596 -0.712 1.00 31.33 102 ASP A C 1
ATOM 814 O O . ASP A 1 136 ? 26.745 -13.153 0.434 1.00 34.50 102 ASP A O 1
ATOM 819 N N . GLU A 1 137 ? 26.848 -12.828 -1.780 1.00 24.43 103 GLU A N 1
ATOM 820 C CA . GLU A 1 137 ? 27.181 -11.424 -1.625 1.00 26.46 103 GLU A CA 1
ATOM 821 C C . GLU A 1 137 ? 26.363 -10.520 -2.536 1.00 29.74 103 GLU A C 1
ATOM 822 O O . GLU A 1 137 ? 25.703 -9.598 -2.058 1.00 26.46 103 GLU A O 1
ATOM 828 N N . TYR A 1 138 ? 26.399 -10.772 -3.842 1.00 22.03 104 TYR A N 1
ATOM 829 C CA . TYR A 1 138 ? 25.713 -9.875 -4.777 1.00 25.48 104 TYR A CA 1
ATOM 830 C C . TYR A 1 138 ? 24.990 -10.635 -5.881 1.00 23.72 104 TYR A C 1
ATOM 831 O O . TYR A 1 138 ? 25.314 -11.793 -6.161 1.00 22.78 104 TYR A O 1
ATOM 840 N N . ALA A 1 139 ? 24.013 -9.976 -6.504 1.00 26.56 105 ALA A N 1
ATOM 841 C CA . ALA A 1 139 ? 23.383 -10.480 -7.728 1.00 22.03 105 ALA A CA 1
ATOM 842 C C . ALA A 1 139 ? 22.996 -9.324 -8.628 1.00 19.22 105 ALA A C 1
ATOM 843 O O . ALA A 1 139 ? 22.634 -8.265 -8.142 1.00 18.95 105 ALA A O 1
ATOM 845 N N . ILE A 1 140 ? 23.081 -9.519 -9.943 1.00 23.52 106 ILE A N 1
ATOM 846 C CA . ILE A 1 140 ? 22.564 -8.549 -10.909 1.00 22.49 106 ILE A CA 1
ATOM 847 C C . ILE A 1 140 ? 21.470 -9.224 -11.733 1.00 26.20 106 ILE A C 1
ATOM 848 O O . ILE A 1 140 ? 21.693 -10.284 -12.306 1.00 23.96 106 ILE A O 1
ATOM 853 N N . PHE A 1 141 ? 20.284 -8.620 -11.756 1.00 19.10 107 PHE A N 1
ATOM 854 C CA . PHE A 1 141 ? 19.160 -9.151 -12.520 1.00 22.98 107 PHE A CA 1
ATOM 855 C C . PHE A 1 141 ? 18.831 -8.175 -13.621 1.00 31.53 107 PHE A C 1
ATOM 856 O O . PHE A 1 141 ? 18.742 -6.977 -13.366 1.00 29.95 107 PHE A O 1
ATOM 864 N N . LEU A 1 142 ? 18.655 -8.688 -14.839 1.00 27.45 108 LEU A N 1
ATOM 865 C CA . LEU A 1 142 ? 18.125 -7.890 -15.944 1.00 25.11 108 LEU A CA 1
ATOM 866 C C . LEU A 1 142 ? 16.708 -8.337 -16.259 1.00 24.69 108 LEU A C 1
ATOM 867 O O . LEU A 1 142 ? 16.421 -9.536 -16.340 1.00 25.47 108 LEU A O 1
ATOM 872 N N . THR A 1 143 ? 15.827 -7.371 -16.463 1.00 23.35 109 THR A N 1
ATOM 873 C CA . THR A 1 143 ? 14.421 -7.651 -16.736 1.00 24.28 109 THR A CA 1
ATOM 874 C C . THR A 1 143 ? 14.000 -6.936 -18.011 1.00 25.98 109 THR A C 1
ATOM 875 O O . THR A 1 143 ? 14.184 -5.737 -18.133 1.00 21.79 109 THR A O 1
ATOM 879 N N . LYS A 1 144 ? 13.468 -7.695 -18.967 1.00 22.67 110 LYS A N 1
ATOM 880 C CA . LYS A 1 144 ? 12.935 -7.151 -20.208 1.00 24.18 110 LYS A CA 1
ATOM 881 C C . LYS A 1 144 ? 11.423 -7.109 -20.085 1.00 25.91 110 LYS A C 1
ATOM 882 O O . LYS A 1 144 ? 10.805 -8.101 -19.695 1.00 26.18 110 LYS A O 1
ATOM 888 N N . LYS A 1 145 ? 10.827 -5.973 -20.428 1.00 17.92 111 LYS A N 1
ATOM 889 C CA . LYS A 1 145 ? 9.375 -5.839 -20.337 1.00 20.73 111 LYS A CA 1
ATOM 890 C C . LYS A 1 145 ? 8.753 -5.658 -21.717 1.00 25.97 111 LYS A C 1
ATOM 891 O O . LYS A 1 145 ? 9.193 -4.814 -22.508 1.00 25.88 111 LYS A O 1
ATOM 897 N N . PHE A 1 146 ? 7.758 -6.495 -22.008 1.00 27.04 112 PHE A N 1
ATOM 898 C CA . PHE A 1 146 ? 7.087 -6.496 -23.301 1.00 25.26 112 PHE A CA 1
ATOM 899 C C . PHE A 1 146 ? 5.651 -6.031 -23.098 1.00 28.01 112 PHE A C 1
ATOM 900 O O . PHE A 1 146 ? 4.926 -6.541 -22.235 1.00 24.63 112 PHE A O 1
ATOM 908 N N . SER A 1 147 ? 5.249 -5.071 -23.917 1.00 23.57 113 SER A N 1
ATOM 909 C CA . SER A 1 147 ? 3.931 -4.468 -23.827 1.00 21.89 113 SER A CA 1
ATOM 910 C C . SER A 1 147 ? 3.349 -4.394 -25.218 1.00 25.83 113 SER A C 1
ATOM 911 O O . SER A 1 147 ? 4.088 -4.365 -26.203 1.00 27.15 113 SER A O 1
ATOM 914 N N . ARG A 1 148 ? 2.027 -4.345 -25.313 1.00 18.80 114 ARG A N 1
ATOM 915 C CA . ARG A 1 148 ? 1.410 -4.127 -26.596 1.00 21.64 114 ARG A CA 1
ATOM 916 C C . ARG A 1 148 ? 1.541 -2.674 -27.038 1.00 30.99 114 ARG A C 1
ATOM 917 O O . ARG A 1 148 ? 1.325 -2.369 -28.212 1.00 23.96 114 ARG A O 1
ATOM 925 N N . HIS A 1 149 ? 1.907 -1.776 -26.121 1.00 21.29 115 HIS A N 1
ATOM 926 C CA . HIS A 1 149 ? 1.736 -0.352 -26.423 1.00 31.15 115 HIS A CA 1
ATOM 927 C C . HIS A 1 149 ? 3.033 0.437 -26.459 1.00 30.35 115 HIS A C 1
ATOM 928 O O . HIS A 1 149 ? 3.041 1.624 -26.794 1.00 29.62 115 HIS A O 1
ATOM 935 N N . HIS A 1 150 ? 4.124 -0.218 -26.108 1.00 27.07 116 HIS A N 1
ATOM 936 C CA . HIS A 1 150 ? 5.437 0.365 -26.343 1.00 38.46 116 HIS A CA 1
ATOM 937 C C . HIS A 1 150 ? 6.515 -0.688 -26.592 1.00 38.72 116 HIS A C 1
ATOM 938 O O . HIS A 1 150 ? 6.328 -1.860 -26.263 1.00 35.27 116 HIS A O 1
ATOM 945 N N . GLY A 1 151 ? 7.625 -0.264 -27.202 1.00 39.72 117 GLY A N 1
ATOM 946 C CA . GLY A 1 151 ? 8.747 -1.143 -27.500 1.00 25.53 117 GLY A CA 1
ATOM 947 C C . GLY A 1 151 ? 9.264 -1.733 -26.208 1.00 26.20 117 GLY A C 1
ATOM 948 O O . GLY A 1 151 ? 9.038 -1.168 -25.134 1.00 26.76 117 GLY A O 1
ATOM 949 N N . PRO A 1 152 ? 9.955 -2.876 -26.297 1.00 25.88 118 PRO A N 1
ATOM 950 C CA . PRO A 1 152 ? 10.432 -3.533 -25.082 1.00 26.58 118 PRO A CA 1
ATOM 951 C C . PRO A 1 152 ? 11.351 -2.617 -24.300 1.00 29.53 118 PRO A C 1
ATOM 952 O O . PRO A 1 152 ? 12.080 -1.791 -24.879 1.00 24.44 118 PRO A O 1
ATOM 956 N N . THR A 1 153 ? 11.298 -2.737 -22.982 1.00 21.94 119 THR A N 1
ATOM 957 C CA . THR A 1 153 ? 12.203 -1.953 -22.153 1.00 22.05 119 THR A CA 1
ATOM 958 C C . THR A 1 153 ? 13.115 -2.896 -21.409 1.00 21.51 119 THR A C 1
ATOM 959 O O . THR A 1 153 ? 12.834 -4.092 -21.297 1.00 22.89 119 THR A O 1
ATOM 963 N N . ILE A 1 154 ? 14.220 -2.372 -20.894 1.00 19.58 120 ILE A N 1
ATOM 964 C CA . ILE A 1 154 ? 15.100 -3.203 -20.078 1.00 19.08 120 ILE A CA 1
ATOM 965 C C . ILE A 1 154 ? 15.450 -2.482 -18.788 1.00 25.21 120 ILE A C 1
ATOM 966 O O . ILE A 1 154 ? 15.713 -1.278 -18.786 1.00 19.03 120 ILE A O 1
ATOM 971 N N . THR A 1 155 ? 15.435 -3.230 -17.691 1.00 22.55 121 THR A N 1
ATOM 972 C CA . THR A 1 155 ? 15.722 -2.691 -16.380 1.00 20.85 121 THR A CA 1
ATOM 973 C C . THR A 1 155 ? 16.799 -3.568 -15.746 1.00 27.20 121 THR A C 1
ATOM 974 O O . THR A 1 155 ? 16.770 -4.781 -15.889 1.00 25.64 121 THR A O 1
ATOM 978 N N . ALA A 1 156 ? 17.778 -2.957 -15.091 1.00 20.70 122 ALA A N 1
ATOM 979 C CA . ALA A 1 156 ? 18.809 -3.727 -14.397 1.00 23.74 122 ALA A CA 1
ATOM 980 C C . ALA A 1 156 ? 18.804 -3.388 -12.915 1.00 20.53 122 ALA A C 1
ATOM 981 O O . ALA A 1 156 ? 18.751 -2.219 -12.558 1.00 23.28 122 ALA A O 1
ATOM 983 N N . LYS A 1 157 ? 18.843 -4.403 -12.056 1.00 22.80 123 LYS A N 1
ATOM 984 C CA . LYS A 1 157 ? 18.939 -4.170 -10.619 1.00 22.32 123 LYS A CA 1
ATOM 985 C C . LYS A 1 157 ? 20.128 -4.882 -9.992 1.00 22.11 123 LYS A C 1
ATOM 986 O O . LYS A 1 157 ? 20.404 -6.048 -10.296 1.00 20.21 123 LYS A O 1
ATOM 992 N N . LEU A 1 158 ? 20.807 -4.161 -9.098 1.00 20.76 124 LEU A N 1
ATOM 993 C CA . LEU A 1 158 ? 21.885 -4.700 -8.292 1.00 18.99 124 LEU A CA 1
ATOM 994 C C . LEU A 1 158 ? 21.376 -4.992 -6.901 1.00 22.69 124 LEU A C 1
ATOM 995 O O . LEU A 1 158 ? 20.702 -4.152 -6.285 1.00 20.34 124 LEU A O 1
ATOM 1000 N N . TYR A 1 159 ? 21.677 -6.194 -6.419 1.00 21.78 125 TYR A N 1
ATOM 1001 C CA . TYR A 1 159 ? 21.289 -6.632 -5.087 1.00 21.63 125 TYR A CA 1
ATOM 1002 C C . TYR A 1 159 ? 22.498 -7.071 -4.285 1.00 24.72 125 TYR A C 1
ATOM 1003 O O . TYR A 1 159 ? 23.448 -7.630 -4.837 1.00 26.34 125 TYR A O 1
ATOM 1012 N N . GLY A 1 160 ? 22.450 -6.841 -2.976 1.00 22.54 126 GLY A N 1
ATOM 1013 C CA . GLY A 1 160 ? 23.473 -7.361 -2.080 1.00 24.08 126 GLY A CA 1
ATOM 1014 C C . GLY A 1 160 ? 22.808 -8.201 -1.008 1.00 25.20 126 GLY A C 1
ATOM 1015 O O . GLY A 1 160 ? 21.617 -8.043 -0.756 1.00 23.36 126 GLY A O 1
ATOM 1016 N N . ARG A 1 161 ? 23.560 -9.091 -0.370 1.00 23.66 127 ARG A N 1
ATOM 1017 C CA . ARG A 1 161 ? 23.039 -9.801 0.787 1.00 25.22 127 ARG A CA 1
ATOM 1018 C C . ARG A 1 161 ? 22.984 -8.865 1.984 1.00 19.20 127 ARG A C 1
ATOM 1019 O O . ARG A 1 161 ? 22.314 -9.149 2.975 1.00 28.35 127 ARG A O 1
ATOM 1027 N N . ALA A 1 162 ? 23.704 -7.754 1.877 1.00 24.26 128 ALA A N 1
ATOM 1028 C CA . ALA A 1 162 ? 23.698 -6.714 2.897 1.00 33.40 128 ALA A CA 1
ATOM 1029 C C . ALA A 1 162 ? 23.379 -5.399 2.197 1.00 30.68 128 ALA A C 1
ATOM 1030 O O . ALA A 1 162 ? 23.510 -5.318 0.977 1.00 25.55 128 ALA A O 1
ATOM 1032 N N . PRO A 1 163 ? 22.953 -4.372 2.957 1.00 30.20 129 PRO A N 1
ATOM 1033 C CA . PRO A 1 163 ? 22.611 -3.074 2.353 1.00 28.94 129 PRO A CA 1
ATOM 1034 C C . PRO A 1 163 ? 23.804 -2.252 1.863 1.00 34.81 129 PRO A C 1
ATOM 1035 O O . PRO A 1 163 ? 23.636 -1.094 1.478 1.00 39.37 129 PRO A O 1
ATOM 1039 N N . GLN A 1 164 ? 24.994 -2.831 1.866 1.00 31.52 130 GLN A N 1
ATOM 1040 C CA . GLN A 1 164 ? 26.099 -2.205 1.145 1.00 41.52 130 GLN A CA 1
ATOM 1041 C C . GLN A 1 164 ? 27.071 -3.231 0.560 1.00 35.23 130 GLN A C 1
ATOM 1042 O O . GLN A 1 164 ? 27.167 -4.364 1.025 1.00 47.02 130 GLN A O 1
ATOM 1048 N N . LEU A 1 165 ? 27.774 -2.816 -0.482 1.00 32.05 131 LEU A N 1
ATOM 1049 C CA . LEU A 1 165 ? 28.758 -3.653 -1.145 1.00 37.77 131 LEU A CA 1
ATOM 1050 C C . LEU A 1 165 ? 29.887 -2.722 -1.535 1.00 38.07 131 LEU A C 1
ATOM 1051 O O . LEU A 1 165 ? 29.706 -1.499 -1.585 1.00 39.50 131 LEU A O 1
ATOM 1056 N N . ARG A 1 166 ? 31.037 -3.300 -1.860 1.00 43.07 132 ARG A N 1
ATOM 1057 C CA . ARG A 1 166 ? 32.173 -2.522 -2.344 1.00 35.64 132 ARG A CA 1
ATOM 1058 C C . ARG A 1 166 ? 31.841 -1.686 -3.586 1.00 41.90 132 ARG A C 1
ATOM 1059 O O . ARG A 1 166 ? 31.005 -2.072 -4.404 1.00 49.60 132 ARG A O 1
ATOM 1067 N N . GLU A 1 167 ? 32.493 -0.531 -3.702 1.00 31.81 133 GLU A N 1
ATOM 1068 C CA . GLU A 1 167 ? 32.382 0.338 -4.868 1.00 39.56 133 GLU A CA 1
ATOM 1069 C C . GLU A 1 167 ? 32.620 -0.412 -6.178 1.00 43.18 133 GLU A C 1
ATOM 1070 O O . GLU A 1 167 ? 31.974 -0.132 -7.190 1.00 46.28 133 GLU A O 1
ATOM 1076 N N . THR A 1 168 ? 33.551 -1.363 -6.156 1.00 39.68 134 THR A N 1
ATOM 1077 C CA . THR A 1 168 ? 33.884 -2.124 -7.356 1.00 41.96 134 THR A CA 1
ATOM 1078 C C . THR A 1 168 ? 32.670 -2.872 -7.904 1.00 31.14 134 THR A C 1
ATOM 1079 O O . THR A 1 168 ? 32.532 -3.043 -9.119 1.00 28.43 134 THR A O 1
ATOM 1083 N N . LEU A 1 169 ? 31.775 -3.306 -7.025 1.00 31.47 135 LEU A N 1
ATOM 1084 C CA . LEU A 1 169 ? 30.574 -3.989 -7.506 1.00 30.43 135 LEU A CA 1
ATOM 1085 C C . LEU A 1 169 ? 29.600 -2.989 -8.130 1.00 31.85 135 LEU A C 1
ATOM 1086 O O . LEU A 1 169 ? 28.898 -3.309 -9.096 1.00 23.82 135 LEU A O 1
ATOM 1091 N N . LEU A 1 170 ? 29.569 -1.777 -7.580 1.00 29.38 136 LEU A N 1
ATOM 1092 C CA . LEU A 1 170 ? 28.774 -0.698 -8.154 1.00 28.42 136 LEU A CA 1
ATOM 1093 C C . LEU A 1 170 ? 29.263 -0.443 -9.567 1.00 26.76 136 LEU A C 1
ATOM 1094 O O . LEU A 1 170 ? 28.468 -0.271 -10.504 1.00 28.87 136 LEU A O 1
ATOM 1099 N N . GLN A 1 171 ? 30.585 -0.435 -9.728 1.00 25.88 137 GLN A N 1
ATOM 1100 C CA . GLN A 1 171 ? 31.182 -0.248 -11.050 1.00 28.74 137 GLN A CA 1
ATOM 1101 C C . GLN A 1 171 ? 30.856 -1.391 -12.018 1.00 27.36 137 GLN A C 1
ATOM 1102 O O . GLN A 1 171 ? 30.499 -1.156 -13.197 1.00 34.02 137 GLN A O 1
ATOM 1108 N N . ASP A 1 172 ? 30.997 -2.625 -11.525 1.00 30.98 138 ASP A N 1
ATOM 1109 C CA . ASP A 1 172 ? 30.612 -3.817 -12.286 1.00 24.10 138 ASP A CA 1
ATOM 1110 C C . ASP A 1 172 ? 29.176 -3.668 -12.788 1.00 28.50 138 ASP A C 1
ATOM 1111 O O . ASP A 1 172 ? 28.861 -3.953 -13.951 1.00 27.10 138 ASP A O 1
ATOM 1116 N N . PHE A 1 173 ? 28.301 -3.227 -11.890 1.00 24.48 139 PHE A N 1
ATOM 1117 C CA . PHE A 1 173 ? 26.892 -3.091 -12.224 1.00 24.39 139 PHE A CA 1
ATOM 1118 C C . PHE A 1 173 ? 26.749 -2.066 -13.336 1.00 26.25 139 PHE A C 1
ATOM 1119 O O . PHE A 1 173 ? 26.086 -2.327 -14.325 1.00 30.17 139 PHE A O 1
ATOM 1127 N N . ARG A 1 174 ? 27.387 -0.907 -13.168 1.00 32.60 140 ARG A N 1
ATOM 1128 C CA . ARG A 1 174 ? 27.343 0.155 -14.178 1.00 30.81 140 ARG A CA 1
ATOM 1129 C C . ARG A 1 174 ? 27.686 -0.354 -15.568 1.00 32.60 140 ARG A C 1
ATOM 1130 O O . ARG A 1 174 ? 26.967 -0.082 -16.536 1.00 27.66 140 ARG A O 1
ATOM 1138 N N . VAL A 1 175 ? 28.795 -1.079 -15.683 1.00 28.66 141 VAL A N 1
ATOM 1139 C CA . VAL A 1 175 ? 29.182 -1.563 -17.010 1.00 35.43 141 VAL A CA 1
ATOM 1140 C C . VAL A 1 175 ? 28.226 -2.633 -17.536 1.00 30.58 141 VAL A C 1
ATOM 1141 O O . VAL A 1 175 ? 27.964 -2.716 -18.736 1.00 32.45 141 VAL A O 1
ATOM 1145 N N . VAL A 1 176 ? 27.686 -3.449 -16.645 1.00 27.48 142 VAL A N 1
ATOM 1146 C CA . VAL A 1 176 ? 26.744 -4.461 -17.107 1.00 28.28 142 VAL A CA 1
ATOM 1147 C C . VAL A 1 176 ? 25.478 -3.803 -17.651 1.00 29.71 142 VAL A C 1
ATOM 1148 O O . VAL A 1 176 ? 24.968 -4.181 -18.714 1.00 31.75 142 VAL A O 1
ATOM 1152 N N . ALA A 1 177 ? 24.982 -2.806 -16.926 1.00 29.14 143 ALA A N 1
ATOM 1153 C CA . ALA A 1 177 ? 23.797 -2.059 -17.358 1.00 28.63 143 ALA A CA 1
ATOM 1154 C C . ALA A 1 177 ? 24.046 -1.299 -18.661 1.00 29.45 143 ALA A C 1
ATOM 1155 O O . ALA A 1 177 ? 23.189 -1.259 -19.532 1.00 30.45 143 ALA A O 1
ATOM 1157 N N . GLN A 1 178 ? 25.203 -0.661 -18.787 1.00 27.67 144 GLN A N 1
ATOM 1158 C CA . GLN A 1 178 ? 25.515 0.052 -20.024 1.00 32.72 144 GLN A CA 1
ATOM 1159 C C . GLN A 1 178 ? 25.610 -0.929 -21.189 1.00 37.03 144 GLN A C 1
ATOM 1160 O O . GLN A 1 178 ? 25.172 -0.635 -22.307 1.00 39.63 144 GLN A O 1
ATOM 1166 N N . GLY A 1 179 ? 26.149 -2.114 -20.914 1.00 35.72 145 GLY A N 1
ATOM 1167 C CA . GLY A 1 179 ? 26.405 -3.093 -21.964 1.00 40.21 145 GLY A CA 1
ATOM 1168 C C . GLY A 1 179 ? 25.148 -3.742 -22.513 1.00 44.93 145 GLY A C 1
ATOM 1169 O O . GLY A 1 179 ? 25.195 -4.537 -23.454 1.00 45.78 145 GLY A O 1
ATOM 1170 N N . VAL A 1 180 ? 24.013 -3.406 -21.917 1.00 41.34 146 VAL A N 1
ATOM 1171 C CA . VAL A 1 180 ? 22.742 -3.942 -22.359 1.00 44.71 146 VAL A CA 1
ATOM 1172 C C . VAL A 1 180 ? 21.872 -2.791 -22.879 1.00 39.98 146 VAL A C 1
ATOM 1173 O O . VAL A 1 180 ? 20.714 -2.979 -23.255 1.00 36.22 146 VAL A O 1
ATOM 1177 N N . GLY A 1 181 ? 22.446 -1.590 -22.903 1.00 33.30 147 GLY A N 1
ATOM 1178 C CA . GLY A 1 181 ? 21.820 -0.471 -23.591 1.00 34.95 147 GLY A CA 1
ATOM 1179 C C . GLY A 1 181 ? 21.260 0.616 -22.691 1.00 36.05 147 GLY A C 1
ATOM 1180 O O . GLY A 1 181 ? 20.612 1.552 -23.166 1.00 40.29 147 GLY A O 1
ATOM 1181 N N . ILE A 1 182 ? 21.504 0.508 -21.388 1.00 25.36 148 ILE A N 1
ATOM 1182 C CA . ILE A 1 182 ? 21.042 1.550 -20.464 1.00 26.29 148 ILE A CA 1
ATOM 1183 C C . ILE A 1 182 ? 22.044 2.702 -20.465 1.00 28.35 148 ILE A C 1
ATOM 1184 O O . ILE A 1 182 ? 23.242 2.490 -20.289 1.00 36.31 148 ILE A O 1
ATOM 1189 N N . PRO A 1 183 ? 21.567 3.929 -20.703 1.00 33.16 149 PRO A N 1
ATOM 1190 C CA . PRO A 1 183 ? 22.547 5.015 -20.702 1.00 36.45 149 PRO A CA 1
ATOM 1191 C C . PRO A 1 183 ? 23.056 5.268 -19.300 1.00 38.83 149 PRO A C 1
ATOM 1192 O O . PRO A 1 183 ? 22.389 4.903 -18.325 1.00 32.75 149 PRO A O 1
ATOM 1196 N N . GLU A 1 184 ? 24.227 5.885 -19.202 1.00 36.25 150 GLU A N 1
ATOM 1197 C CA . GLU A 1 184 ? 24.880 6.084 -17.920 1.00 45.11 150 GLU A CA 1
ATOM 1198 C C . GLU A 1 184 ? 24.056 7.046 -17.075 1.00 38.84 150 GLU A C 1
ATOM 1199 O O . GLU A 1 184 ? 24.074 6.987 -15.847 1.00 35.66 150 GLU A O 1
ATOM 1205 N N . ASP A 1 185 ? 23.310 7.917 -17.746 1.00 37.45 151 ASP A N 1
ATOM 1206 C CA . ASP A 1 185 ? 22.476 8.891 -17.056 1.00 39.57 151 ASP A CA 1
ATOM 1207 C C . ASP A 1 185 ? 21.188 8.264 -16.514 1.00 36.96 151 ASP A C 1
ATOM 1208 O O . ASP A 1 185 ? 20.423 8.921 -15.812 1.00 40.01 151 ASP A O 1
ATOM 1213 N N . SER A 1 186 ? 20.942 6.994 -16.833 1.00 28.19 152 SER A N 1
ATOM 1214 C CA . SER A 1 186 ? 19.722 6.346 -16.358 1.00 36.05 152 SER A CA 1
ATOM 1215 C C . SER A 1 186 ? 20.031 5.274 -15.320 1.00 32.86 152 SER A C 1
ATOM 1216 O O . SER A 1 186 ? 19.281 4.311 -15.171 1.00 29.51 152 SER A O 1
ATOM 1219 N N . ILE A 1 187 ? 21.132 5.454 -14.600 1.00 27.43 153 ILE A N 1
ATOM 1220 C CA . ILE A 1 187 ? 21.571 4.490 -13.587 1.00 20.29 153 ILE A CA 1
ATOM 1221 C C . ILE A 1 187 ? 21.743 5.215 -12.241 1.00 36.17 153 ILE A C 1
ATOM 1222 O O . ILE A 1 187 ? 22.435 6.236 -12.154 1.00 37.16 153 ILE A O 1
ATOM 1227 N N . PHE A 1 188 ? 21.115 4.673 -11.199 1.00 31.24 154 PHE A N 1
ATOM 1228 C CA . PHE A 1 188 ? 20.987 5.336 -9.898 1.00 29.48 154 PHE A CA 1
ATOM 1229 C C . PHE A 1 188 ? 21.390 4.394 -8.752 1.00 30.99 154 PHE A C 1
ATOM 1230 O O . PHE A 1 188 ? 20.934 3.239 -8.669 1.00 20.46 154 PHE A O 1
ATOM 1238 N N . THR A 1 189 ? 22.262 4.893 -7.881 1.00 27.72 155 THR A N 1
ATOM 1239 C CA . THR A 1 189 ? 22.622 4.211 -6.649 1.00 27.39 155 THR A CA 1
ATOM 1240 C C . THR A 1 189 ? 21.662 4.688 -5.583 1.00 32.41 155 THR A C 1
ATOM 1241 O O . THR A 1 189 ? 21.429 5.885 -5.428 1.00 34.89 155 THR A O 1
ATOM 1245 N N . MET A 1 190 ? 21.100 3.754 -4.838 1.00 30.87 156 MET A N 1
ATOM 1246 C CA . MET A 1 190 ? 20.026 4.115 -3.926 1.00 35.41 156 MET A CA 1
ATOM 1247 C C . MET A 1 190 ? 20.492 4.394 -2.509 1.00 32.15 156 MET A C 1
ATOM 1248 O O . MET A 1 190 ? 21.372 3.712 -1.996 1.00 31.81 156 MET A O 1
ATOM 1253 N N . ALA A 1 191 ? 19.902 5.410 -1.887 1.00 31.27 157 ALA A N 1
ATOM 1254 C CA . ALA A 1 191 ? 20.148 5.677 -0.477 1.00 32.80 157 ALA A CA 1
ATOM 1255 C C . ALA A 1 191 ? 19.479 4.631 0.430 1.00 32.72 157 ALA A C 1
ATOM 1256 O O . ALA A 1 191 ? 18.392 4.122 0.131 1.00 25.44 157 ALA A O 1
ATOM 1258 N N . ASP A 1 192 ? 20.142 4.305 1.535 1.00 35.67 158 ASP A N 1
ATOM 1259 C CA . ASP A 1 192 ? 19.648 3.290 2.463 1.00 37.01 158 ASP A CA 1
ATOM 1260 C C . ASP A 1 192 ? 18.917 3.987 3.604 1.00 42.15 158 ASP A C 1
ATOM 1261 O O . ASP A 1 192 ? 19.491 4.868 4.236 1.00 43.64 158 ASP A O 1
ATOM 1266 N N . ARG A 1 193 ? 17.670 3.593 3.884 1.00 48.85 159 ARG A N 1
ATOM 1267 C CA . ARG A 1 193 ? 16.798 4.414 4.745 1.00 50.70 159 ARG A CA 1
ATOM 1268 C C . ARG A 1 193 ? 15.827 3.845 5.817 1.00 39.37 159 ARG A C 1
ATOM 1269 O O . ARG A 1 193 ? 14.804 4.486 6.051 1.00 53.94 159 ARG A O 1
ATOM 1277 N N . GLY A 1 194 ? 16.028 2.687 6.447 1.00 44.31 160 GLY A N 1
ATOM 1278 C CA . GLY A 1 194 ? 16.755 1.526 5.980 1.00 32.16 160 GLY A CA 1
ATOM 1279 C C . GLY A 1 194 ? 15.643 0.544 5.621 1.00 31.47 160 GLY A C 1
ATOM 1280 O O . GLY A 1 194 ? 15.060 0.662 4.552 1.00 29.57 160 GLY A O 1
ATOM 1281 N N . GLU A 1 195 ? 15.314 -0.401 6.503 1.00 30.37 161 GLU A N 1
ATOM 1282 C CA . GLU A 1 195 ? 14.333 -1.442 6.159 1.00 33.49 161 GLU A CA 1
ATOM 1283 C C . GLU A 1 195 ? 13.032 -1.280 6.938 1.00 38.38 161 GLU A C 1
ATOM 1284 O O . GLU A 1 195 ? 13.047 -0.830 8.085 1.00 42.04 161 GLU A O 1
ATOM 1290 N N . CYS A 1 196 ? 11.909 -1.636 6.315 1.00 33.11 162 CYS A N 1
ATOM 1291 C CA . CYS A 1 196 ? 10.619 -1.647 7.019 1.00 39.68 162 CYS A CA 1
ATOM 1292 C C . CYS A 1 196 ? 9.966 -3.027 6.988 1.00 40.71 162 CYS A C 1
ATOM 1293 O O . CYS A 1 196 ? 10.183 -3.813 6.061 1.00 39.49 162 CYS A O 1
ATOM 1296 N N . VAL A 1 197 ? 9.154 -3.306 8.000 1.00 35.87 163 VAL A N 1
ATOM 1297 C CA . VAL A 1 197 ? 8.462 -4.576 8.086 1.00 34.32 163 VAL A CA 1
ATOM 1298 C C . VAL A 1 197 ? 6.970 -4.299 8.066 1.00 32.21 163 VAL A C 1
ATOM 1299 O O . VAL A 1 197 ? 6.484 -3.541 8.897 1.00 33.75 163 VAL A O 1
ATOM 1303 N N . PRO A 1 198 ? 6.246 -4.893 7.108 1.00 33.99 164 PRO A N 1
ATOM 1304 C CA . PRO A 1 198 ? 4.788 -4.745 7.072 1.00 35.08 164 PRO A CA 1
ATOM 1305 C C . PRO A 1 198 ? 4.154 -5.297 8.350 1.00 35.11 164 PRO A C 1
ATOM 1306 O O . PRO A 1 198 ? 4.508 -6.392 8.800 1.00 40.12 164 PRO A O 1
ATOM 1310 N N . GLY A 1 199 ? 3.232 -4.544 8.936 1.00 35.06 165 GLY A N 1
ATOM 1311 C CA . GLY A 1 199 ? 2.574 -4.971 10.161 1.00 35.62 165 GLY A CA 1
ATOM 1312 C C . GLY A 1 199 ? 3.151 -4.288 11.383 1.00 41.13 165 GLY A C 1
ATOM 1313 O O . GLY A 1 199 ? 2.521 -4.252 12.450 1.00 33.19 165 GLY A O 1
ATOM 1314 N N . GLU A 1 200 ? 4.351 -3.732 11.223 1.00 38.47 166 GLU A N 1
ATOM 1315 C CA . GLU A 1 200 ? 5.024 -3.041 12.316 1.00 43.95 166 GLU A CA 1
ATOM 1316 C C . GLU A 1 200 ? 4.126 -1.960 12.920 1.00 41.02 166 GLU A C 1
ATOM 1317 O O . GLU A 1 200 ? 3.643 -1.078 12.205 1.00 44.27 166 GLU A O 1
ATOM 1323 N N . GLN A 1 201 ? 3.906 -2.058 14.229 1.00 39.47 167 GLN A N 1
ATOM 1324 C CA . GLN A 1 201 ? 3.007 -1.175 14.993 1.00 53.66 167 GLN A CA 1
ATOM 1325 C C . GLN A 1 201 ? 1.799 -0.619 14.230 1.00 48.36 167 GLN A C 1
ATOM 1326 O O . GLN A 1 201 ? 0.792 -0.236 14.832 1.00 47.06 167 GLN A O 1
#

InterPro domains:
  IPR000566 Lipocalin/cytosolic fatty-acid binding domain [PF00061] (42-184)
  IPR002223 Pancreatic trypsin inhibitor Kunitz domain [PF00014] (231-282)
  IPR002223 Pancreatic trypsin inhibitor Kunitz domain [PF00014] (286-337)
  IPR002223 Pancreatic trypsin inhibitor Kunitz domain [PR00759] (228-242)
  IPR002223 Pancreatic trypsin inhibitor Kunitz domain [PR00759] (256-266)
  IPR002223 Pancreatic trypsin inhibitor Kunitz domain [PR00759] (266-281)
  IPR002223 Pancreatic trypsin inhibitor Kunitz domain [PS50279] (231-281)
  IPR002223 Pancreatic trypsin inhibitor Kunitz domain [PS50279] (287-337)
  IPR002223 Pancreatic trypsin inhibitor Kunitz domain [SM00131] (229-282)
  IPR002223 Pancreatic trypsin inhibitor Kunitz domain [SM00131] (285-338)
  IPR002968 Alpha-1-microglobulin [PR01215] (32-45)
  IPR002968 Alpha-1-microglobulin [PR01215] (47-58)
  IPR002968 Alpha-1-microglobulin [PR01215] (91-106)
  IPR002968 Alpha-1-microglobulin [PR01215] (113-132)
  IPR002968 Alpha-1-microglobulin [PR01215] (145-166)
  IPR002968 Alpha-1-microglobulin [PR01215] (173-192)
  IPR012674 Calycin [G3DSA:2.40.128.20] (28-193)
  IPR012674 Calycin [SSF50814] (25-194)
  IPR020901 Proteinase inhibitor I2, Kunitz, conserved site [PS00280] (259-277)
  IPR020901 Proteinase inhibitor I2, Kunitz, conserved site [PS00280] (315-333)